Protein AF-A0A6I9VYK9-F1 (afdb_monomer_lite)

Structure (mmCIF, N/CA/C/O backbone):
data_AF-A0A6I9VYK9-F1
#
_entry.id   AF-A0A6I9VYK9-F1
#
loop_
_atom_site.group_PDB
_atom_site.id
_atom_site.type_symbol
_atom_site.label_atom_id
_atom_site.label_alt_id
_atom_site.label_comp_id
_atom_site.label_asym_id
_atom_site.label_entity_id
_atom_site.label_seq_id
_atom_site.pdbx_PDB_ins_code
_atom_site.Cartn_x
_atom_site.Cartn_y
_atom_site.Cartn_z
_atom_site.occupancy
_atom_site.B_iso_or_equiv
_atom_site.auth_seq_id
_atom_site.auth_comp_id
_atom_site.auth_asym_id
_atom_site.auth_atom_id
_atom_site.pdbx_PDB_model_num
ATOM 1 N N . MET A 1 1 ? -29.711 84.025 7.517 1.00 36.59 1 MET A N 1
ATOM 2 C CA . MET A 1 1 ? -30.540 82.855 7.146 1.00 36.59 1 MET A CA 1
ATOM 3 C C . MET A 1 1 ? -30.264 81.777 8.201 1.00 36.59 1 MET A C 1
ATOM 5 O O . MET A 1 1 ? -29.196 81.197 8.132 1.00 36.59 1 MET A O 1
ATOM 9 N N . SER A 1 2 ? -30.915 81.735 9.378 1.00 31.08 2 SER A N 1
ATOM 10 C CA . SER A 1 2 ? -32.325 81.393 9.740 1.00 31.08 2 SER A CA 1
ATOM 11 C C . SER A 1 2 ? -32.641 79.900 9.528 1.00 31.08 2 SER A C 1
ATOM 13 O O . SER A 1 2 ? -32.378 79.436 8.431 1.00 31.08 2 SER A O 1
ATOM 15 N N . LYS A 1 3 ? -33.255 79.097 10.419 1.00 33.62 3 LYS A N 1
ATOM 16 C CA . LYS A 1 3 ? -33.670 79.145 11.846 1.00 33.62 3 LYS A CA 1
ATOM 17 C C . LYS A 1 3 ? -34.095 77.698 12.243 1.00 33.62 3 LYS A C 1
ATOM 19 O O . LYS A 1 3 ? -34.478 76.925 11.374 1.00 33.62 3 LYS A O 1
ATOM 24 N N . ILE A 1 4 ? -34.036 77.369 13.536 1.00 35.41 4 ILE A N 1
ATOM 25 C CA . ILE A 1 4 ? -34.464 76.118 14.216 1.00 35.41 4 ILE A CA 1
ATOM 26 C C . ILE A 1 4 ? -35.996 75.982 14.256 1.00 35.41 4 ILE A C 1
ATOM 28 O O . ILE A 1 4 ? -36.617 77.019 14.447 1.00 35.41 4 ILE A O 1
ATOM 32 N N . TYR A 1 5 ? -36.560 74.756 14.255 1.00 30.66 5 TYR A N 1
ATOM 33 C CA . TYR A 1 5 ? -37.706 74.364 15.114 1.00 30.66 5 TYR A CA 1
ATOM 34 C C . TYR A 1 5 ? -37.685 72.859 15.463 1.00 30.66 5 TYR A C 1
ATOM 36 O O . TYR A 1 5 ? -37.390 72.022 14.614 1.00 30.66 5 TYR A O 1
ATOM 44 N N . ALA A 1 6 ? -38.017 72.543 16.721 1.00 33.81 6 ALA A N 1
ATOM 45 C CA . ALA A 1 6 ? -38.272 71.209 17.271 1.00 33.81 6 ALA A CA 1
ATOM 46 C C . ALA A 1 6 ? -39.772 71.051 17.569 1.00 33.81 6 ALA A C 1
ATOM 48 O O . ALA A 1 6 ? -40.407 72.043 17.925 1.00 33.81 6 ALA A O 1
ATOM 49 N N . ILE A 1 7 ? -40.313 69.828 17.499 1.00 34.16 7 ILE A N 1
ATOM 50 C CA . ILE A 1 7 ? -41.604 69.451 18.106 1.00 34.16 7 ILE A CA 1
ATOM 51 C C . ILE A 1 7 ? -41.511 67.987 18.585 1.00 34.16 7 ILE A C 1
ATOM 53 O O . ILE A 1 7 ? -41.169 67.110 17.796 1.00 34.16 7 ILE A O 1
ATOM 57 N N . SER A 1 8 ? -41.848 67.737 19.854 1.00 31.78 8 SER A N 1
ATOM 58 C CA . SER A 1 8 ? -42.200 66.413 20.417 1.00 31.78 8 SER A CA 1
ATOM 59 C C . SER A 1 8 ? -43.641 66.478 21.003 1.00 31.78 8 SER A C 1
ATOM 61 O O . SER A 1 8 ? -44.221 67.563 20.993 1.00 31.78 8 SER A O 1
ATOM 63 N N . PRO A 1 9 ? -44.229 65.377 21.532 1.00 43.06 9 PRO A N 1
ATOM 64 C CA . PRO A 1 9 ? -45.356 64.582 21.006 1.00 43.06 9 PRO A CA 1
ATOM 65 C C . PRO A 1 9 ? -46.687 64.816 21.781 1.00 43.06 9 PRO A C 1
ATOM 67 O O . PRO A 1 9 ? -46.773 65.782 22.537 1.00 43.06 9 PRO A O 1
ATOM 70 N N . PRO A 1 10 ? -47.722 63.949 21.653 1.00 38.09 10 PRO A N 1
ATOM 71 C CA . PRO A 1 10 ? -48.021 63.104 22.829 1.00 38.09 10 PRO A CA 1
ATOM 72 C C . PRO A 1 10 ? -48.608 61.688 22.570 1.00 38.09 10 PRO A C 1
ATOM 74 O O . PRO A 1 10 ? -49.386 61.474 21.649 1.00 38.09 10 PRO A O 1
ATOM 77 N N . SER A 1 11 ? -48.199 60.759 23.452 1.00 35.94 11 SER A N 1
ATOM 78 C CA . SER A 1 11 ? -48.935 59.709 24.205 1.00 35.94 11 SER A CA 1
ATOM 79 C C . SER A 1 11 ? -50.249 59.100 23.669 1.00 35.94 11 SER A C 1
ATOM 81 O O . SER A 1 11 ? -51.189 59.838 23.392 1.00 35.94 11 SER A O 1
ATOM 83 N N . ASN A 1 12 ? -50.365 57.755 23.692 1.00 31.77 12 ASN A N 1
ATOM 84 C CA . ASN A 1 12 ? -51.298 57.031 24.586 1.00 31.77 12 ASN A CA 1
ATOM 85 C C . ASN A 1 12 ? -51.267 55.487 24.439 1.00 31.77 12 ASN A C 1
ATOM 87 O O . ASN A 1 12 ? -51.395 54.935 23.352 1.00 31.77 12 ASN A O 1
ATOM 91 N N . ASP A 1 13 ? -51.181 54.858 25.612 1.00 35.59 13 ASP A N 1
ATOM 92 C CA . ASP A 1 13 ? -51.899 53.670 26.089 1.00 35.59 13 ASP A CA 1
ATOM 93 C C . ASP A 1 13 ? -51.451 52.222 25.799 1.00 35.59 13 ASP A C 1
ATOM 95 O O . ASP A 1 13 ? -51.492 51.663 24.706 1.00 35.59 13 ASP A O 1
ATOM 99 N N . LEU A 1 14 ? -51.115 51.615 26.940 1.00 38.44 14 LEU A N 1
ATOM 100 C CA . LEU A 1 14 ? -50.956 50.221 27.309 1.00 38.44 14 LEU A CA 1
ATOM 101 C C . LEU A 1 14 ? -52.331 49.517 27.303 1.00 38.44 14 LEU A C 1
ATOM 103 O O . LEU A 1 14 ? -53.214 49.922 28.053 1.00 38.44 14 LEU A O 1
ATOM 107 N N . HIS A 1 15 ? -52.505 48.428 26.548 1.00 40.16 15 HIS A N 1
ATOM 108 C CA . HIS A 1 15 ? -53.533 47.421 26.841 1.00 40.16 15 HIS A CA 1
ATOM 109 C C . HIS A 1 15 ? -53.086 46.008 26.428 1.00 40.16 15 HIS A C 1
ATOM 111 O O . HIS A 1 15 ? -52.429 45.788 25.416 1.00 40.16 15 HIS A O 1
ATOM 117 N N . ASP A 1 16 ? -53.442 45.079 27.307 1.00 38.69 16 ASP A N 1
ATOM 118 C CA . ASP A 1 16 ? -53.036 43.686 27.472 1.00 38.69 16 ASP A CA 1
ATOM 119 C C . ASP A 1 16 ? -53.695 42.689 26.477 1.00 38.69 16 ASP A C 1
ATOM 121 O O . ASP A 1 16 ? -54.849 42.861 26.083 1.00 38.69 16 ASP A O 1
ATOM 125 N N . LYS A 1 17 ? -52.978 41.574 26.232 1.00 35.78 17 LYS A N 1
ATOM 126 C CA . LYS A 1 17 ? -53.450 40.193 25.947 1.00 35.78 17 LYS A CA 1
ATOM 127 C C . LYS A 1 17 ? -53.819 39.734 24.516 1.00 35.78 17 LYS A C 1
ATOM 129 O O . LYS A 1 17 ? -54.893 40.044 24.009 1.00 35.78 17 LYS A O 1
ATOM 134 N N . LYS A 1 18 ? -53.051 38.766 23.973 1.00 32.28 18 LYS A N 1
ATOM 135 C CA . LYS A 1 18 ? -53.398 37.314 23.919 1.00 32.28 18 LYS A CA 1
ATOM 136 C C . LYS A 1 18 ? -52.407 36.476 23.087 1.00 32.28 18 LYS A C 1
ATOM 138 O O . LYS A 1 18 ? -51.996 36.864 22.001 1.00 32.28 18 LYS A O 1
ATOM 143 N N . ASP A 1 19 ? -52.095 35.298 23.621 1.00 39.25 19 ASP A N 1
ATOM 144 C CA . ASP A 1 19 ? -51.186 34.269 23.113 1.00 39.25 19 ASP A CA 1
ATOM 145 C C . ASP A 1 19 ? -51.539 33.693 21.730 1.00 39.25 19 ASP A C 1
ATOM 147 O O . ASP A 1 19 ? -52.686 33.347 21.442 1.00 39.25 19 ASP A O 1
ATOM 151 N N . THR A 1 20 ? -50.515 33.454 20.907 1.00 33.50 20 THR A N 1
ATOM 152 C CA . THR A 1 20 ? -50.503 32.372 19.905 1.00 33.50 20 THR A CA 1
ATOM 153 C C . THR A 1 20 ? -49.053 31.902 19.721 1.00 33.50 20 THR A C 1
ATOM 155 O O . THR A 1 20 ? -48.219 32.701 19.293 1.00 33.50 20 THR A O 1
ATOM 158 N N . PRO A 1 21 ? -48.686 30.649 20.053 1.00 37.00 21 PRO A N 1
ATOM 159 C CA . PRO A 1 21 ? -47.314 30.189 19.881 1.00 37.00 21 PRO A CA 1
ATOM 160 C C . PRO A 1 21 ? -47.076 29.817 18.412 1.00 37.00 21 PRO A C 1
ATOM 162 O O . PRO A 1 21 ? -47.568 28.799 17.925 1.00 37.00 21 PRO A O 1
ATOM 165 N N . LEU A 1 22 ? -46.309 30.642 17.695 1.00 34.97 22 LEU A N 1
ATOM 166 C CA . LEU A 1 22 ? -45.738 30.260 16.406 1.00 34.97 22 LEU A CA 1
ATOM 167 C C . LEU A 1 22 ? -44.577 29.291 16.660 1.00 34.97 22 LEU A C 1
ATOM 169 O O . LEU A 1 22 ? -43.597 29.623 17.326 1.00 34.97 22 LEU A O 1
ATOM 173 N N . LEU A 1 23 ? -44.722 28.069 16.150 1.00 35.59 23 LEU A N 1
ATOM 174 C CA . LEU A 1 23 ? -43.728 27.002 16.195 1.00 35.59 23 LEU A CA 1
ATOM 175 C C . LEU A 1 23 ? -42.388 27.488 15.617 1.00 35.59 23 LEU A C 1
ATOM 177 O O . LEU A 1 23 ? -42.235 27.615 14.403 1.00 35.59 23 LEU A O 1
ATOM 181 N N . HIS A 1 24 ? -41.394 27.716 16.477 1.00 36.12 24 HIS A N 1
ATOM 182 C CA . HIS A 1 24 ? -40.010 27.867 16.042 1.00 36.12 24 HIS A CA 1
ATOM 183 C C . HIS A 1 24 ? -39.471 26.499 15.614 1.00 36.12 24 HIS A C 1
ATOM 185 O O . HIS A 1 24 ? -39.095 25.665 16.436 1.00 36.12 24 HIS A O 1
ATOM 191 N N . HIS A 1 25 ? -39.417 26.275 14.304 1.00 39.81 25 HIS A N 1
ATOM 192 C CA . HIS A 1 25 ? -38.603 25.221 13.716 1.00 39.81 25 HIS A CA 1
ATOM 193 C C . HIS A 1 25 ? -37.124 25.577 13.948 1.00 39.81 25 HIS A C 1
ATOM 195 O O . HIS A 1 25 ? -36.556 26.432 13.268 1.00 39.81 25 HIS A O 1
ATOM 201 N N . SER A 1 26 ? -36.518 24.988 14.981 1.00 39.72 26 SER A N 1
ATOM 202 C CA . SER A 1 26 ? -35.091 25.132 15.275 1.00 39.72 26 SER A CA 1
ATOM 203 C C . SER A 1 26 ? -34.285 24.307 14.271 1.00 39.72 26 SER A C 1
ATOM 205 O O . SER A 1 26 ? -34.071 23.112 14.450 1.00 39.72 26 SER A O 1
ATOM 207 N N . ASN A 1 27 ? -33.815 24.964 13.213 1.00 41.22 27 ASN A N 1
ATOM 208 C CA . ASN A 1 27 ? -32.761 24.444 12.345 1.00 41.22 27 ASN A CA 1
ATOM 209 C C . ASN A 1 27 ? -31.397 24.811 12.939 1.00 41.22 27 ASN A C 1
ATOM 211 O O . ASN A 1 27 ? -30.675 25.652 12.406 1.00 41.22 27 ASN A O 1
ATOM 215 N N . ASN A 1 28 ? -31.042 24.201 14.070 1.00 41.00 28 ASN A N 1
ATOM 216 C CA . ASN A 1 28 ? -29.724 24.381 14.674 1.00 41.00 28 ASN A CA 1
ATOM 217 C C . ASN A 1 28 ? -28.694 23.441 14.027 1.00 41.00 28 ASN A C 1
ATOM 219 O O . ASN A 1 28 ? -28.220 22.495 14.650 1.00 41.00 28 ASN A O 1
ATOM 223 N N . THR A 1 29 ? -28.282 23.728 12.794 1.00 45.50 29 THR A N 1
ATOM 224 C CA . THR A 1 29 ? -26.912 23.393 12.373 1.00 45.50 29 THR A CA 1
ATOM 225 C C . THR A 1 29 ? -26.029 24.570 12.745 1.00 45.50 29 THR A C 1
ATOM 227 O O . THR A 1 29 ? -25.918 25.544 12.004 1.00 45.50 29 THR A O 1
ATOM 230 N N . GLN A 1 30 ? -25.450 24.503 13.943 1.00 63.31 30 GLN A N 1
ATOM 231 C CA . GLN A 1 30 ? -24.497 25.493 14.423 1.00 63.31 30 GLN A CA 1
ATOM 232 C C . GLN A 1 30 ? -23.256 25.440 13.525 1.00 63.31 30 GLN A C 1
ATOM 234 O O . GLN A 1 30 ? -22.560 24.427 13.465 1.00 63.31 30 GLN A O 1
ATOM 239 N N . TYR A 1 31 ? -23.021 26.511 12.767 1.00 59.09 31 TYR A N 1
ATOM 240 C CA . TYR A 1 31 ? -21.847 26.635 11.911 1.00 59.09 31 TYR A CA 1
ATOM 241 C C . TYR A 1 31 ? -20.590 26.625 12.782 1.00 59.09 31 TYR A C 1
ATOM 243 O O . TYR A 1 31 ? -20.391 27.528 13.594 1.00 59.09 31 TYR A O 1
ATOM 251 N N . ILE A 1 32 ? -19.754 25.600 12.615 1.00 63.41 32 ILE A N 1
ATOM 252 C CA . ILE A 1 32 ? -18.448 25.519 13.268 1.00 63.41 32 ILE A CA 1
ATOM 253 C C . ILE A 1 32 ? -17.427 26.188 12.335 1.00 63.41 32 ILE A C 1
ATOM 255 O O . ILE A 1 32 ? -17.246 25.726 11.204 1.00 63.41 32 ILE A O 1
ATOM 259 N N . PRO A 1 33 ? -16.740 27.257 12.774 1.00 71.56 33 PRO A N 1
ATOM 260 C CA . PRO A 1 33 ? -15.676 27.896 12.014 1.00 71.56 33 PRO A CA 1
ATOM 261 C C . PRO A 1 33 ? -14.600 26.884 11.583 1.00 71.56 33 PRO A C 1
ATOM 263 O O . PRO A 1 33 ? -14.198 26.043 12.390 1.00 71.56 33 PRO A O 1
ATOM 266 N N . PRO A 1 34 ? -14.029 26.992 10.368 1.00 61.88 34 PRO A N 1
ATOM 267 C CA . PRO A 1 34 ? -13.058 26.021 9.853 1.00 61.88 34 PRO A CA 1
ATOM 268 C C . PRO A 1 34 ? -11.841 25.780 10.759 1.00 61.88 34 PRO A C 1
ATOM 270 O O . PRO A 1 34 ? -11.303 24.677 10.793 1.00 61.88 34 PRO A O 1
ATOM 273 N N . LYS A 1 35 ? -11.411 26.793 11.523 1.00 51.75 35 LYS A N 1
ATOM 274 C CA . LYS A 1 35 ? -10.291 26.682 12.475 1.00 51.75 35 LYS A CA 1
ATOM 275 C C . LYS A 1 35 ? -10.649 25.863 13.715 1.00 51.75 35 LYS A C 1
ATOM 277 O O . LYS A 1 35 ? -9.833 25.072 14.176 1.00 51.75 35 LYS A O 1
ATOM 282 N N . GLU A 1 36 ? -11.867 26.021 14.224 1.00 60.19 36 GLU A N 1
ATOM 283 C CA . GLU A 1 36 ? -12.383 25.236 15.349 1.00 60.19 36 GLU A CA 1
ATOM 284 C C . GLU A 1 36 ? -12.711 23.814 14.907 1.00 60.19 36 GLU A C 1
ATOM 286 O O . GLU A 1 36 ? -12.369 22.872 15.612 1.00 60.19 36 GLU A O 1
ATOM 291 N N . ALA A 1 37 ? -13.243 23.635 13.694 1.00 61.41 37 ALA A N 1
ATOM 292 C CA . ALA A 1 37 ? -13.391 22.318 13.085 1.00 61.41 37 ALA A CA 1
ATOM 293 C C . ALA A 1 37 ? -12.029 21.616 12.946 1.00 61.41 37 ALA A C 1
ATOM 295 O O . ALA A 1 37 ? -11.904 20.454 13.316 1.00 61.41 37 ALA A O 1
ATOM 296 N N . ALA A 1 38 ? -10.985 22.322 12.498 1.00 60.47 38 ALA A N 1
ATOM 297 C CA . ALA A 1 38 ? -9.632 21.773 12.412 1.00 60.47 38 ALA A CA 1
ATOM 298 C C . ALA A 1 38 ? -9.043 21.422 13.790 1.00 60.47 38 ALA A C 1
ATOM 300 O O . ALA A 1 38 ? -8.433 20.366 13.933 1.00 60.47 38 ALA A O 1
ATOM 301 N N . HIS A 1 39 ? -9.252 22.257 14.812 1.00 59.72 39 HIS A N 1
ATOM 302 C CA . HIS A 1 39 ? -8.824 21.972 16.187 1.00 59.72 39 HIS A CA 1
ATOM 303 C C . HIS A 1 39 ? -9.572 20.786 16.802 1.00 59.72 39 HIS A C 1
ATOM 305 O O . HIS A 1 39 ? -8.951 19.925 17.419 1.00 59.72 39 HIS A O 1
ATOM 311 N N . LEU A 1 40 ? -10.890 20.707 16.611 1.00 57.44 40 LEU A N 1
ATOM 312 C CA . LEU A 1 40 ? -11.709 19.586 17.064 1.00 57.44 40 LEU A CA 1
ATOM 313 C C . LEU A 1 40 ? -11.307 18.297 16.352 1.00 57.44 40 LEU A C 1
ATOM 315 O O . LEU A 1 40 ? -11.121 17.284 17.013 1.00 57.44 40 LEU A O 1
ATOM 319 N N . LEU A 1 41 ? -11.083 18.340 15.036 1.00 60.62 41 LEU A N 1
ATOM 320 C CA . LEU A 1 41 ? -10.552 17.207 14.280 1.00 60.62 41 LEU A CA 1
ATOM 321 C C . LEU A 1 41 ? -9.172 16.797 14.796 1.00 60.62 41 LEU A C 1
ATOM 323 O O . LEU A 1 41 ? -8.947 15.616 15.026 1.00 60.62 41 LEU A O 1
ATOM 327 N N . CYS A 1 42 ? -8.272 17.749 15.044 1.00 50.03 42 CYS A N 1
ATOM 328 C CA . CYS A 1 42 ? -6.940 17.473 15.578 1.00 50.03 42 CYS A CA 1
ATOM 329 C C . CYS A 1 42 ? -7.009 16.826 16.971 1.00 50.03 42 CYS A C 1
ATOM 331 O O . CYS A 1 42 ? -6.333 15.832 17.218 1.00 50.03 42 CYS A O 1
ATOM 333 N N . ASN A 1 43 ? -7.891 17.314 17.847 1.00 44.47 43 ASN A N 1
ATOM 334 C CA . ASN A 1 43 ? -8.105 16.761 19.185 1.00 44.47 43 ASN A CA 1
ATOM 335 C C . ASN A 1 43 ? -8.781 15.384 19.151 1.00 44.47 43 ASN A C 1
ATOM 337 O O . ASN A 1 43 ? -8.382 14.497 19.898 1.00 44.47 43 ASN A O 1
ATOM 341 N N . ILE A 1 44 ? -9.760 15.175 18.264 1.00 55.91 44 ILE A N 1
ATOM 342 C CA . ILE A 1 44 ? -10.394 13.868 18.039 1.00 55.91 44 ILE A CA 1
ATOM 343 C C . ILE A 1 44 ? -9.346 12.872 17.549 1.00 55.91 44 ILE A C 1
ATOM 345 O O . ILE A 1 44 ? -9.251 11.768 18.081 1.00 55.91 44 ILE A O 1
ATOM 349 N N . ILE A 1 45 ? -8.533 13.264 16.569 1.00 57.44 45 ILE A N 1
ATOM 350 C CA . ILE A 1 45 ? -7.452 12.443 16.029 1.00 57.44 45 ILE A CA 1
ATOM 351 C C . ILE A 1 45 ? -6.433 12.125 17.139 1.00 57.44 45 ILE A C 1
ATOM 353 O O . ILE A 1 45 ? -6.123 10.959 17.363 1.00 57.44 45 ILE A O 1
ATOM 357 N N . TYR A 1 46 ? -5.977 13.124 17.899 1.00 49.69 46 TYR A N 1
ATOM 358 C CA . TYR A 1 46 ? -4.993 12.966 18.976 1.00 49.69 46 TYR A CA 1
ATOM 359 C C . TYR A 1 46 ? -5.495 12.088 20.139 1.00 49.69 46 TYR A C 1
ATOM 361 O O . TYR A 1 46 ? -4.774 11.205 20.602 1.00 49.69 46 TYR A O 1
ATOM 369 N N . PHE A 1 47 ? -6.748 12.258 20.575 1.00 45.09 47 PHE A N 1
ATOM 370 C CA . PHE A 1 47 ? -7.357 11.448 21.640 1.00 45.09 47 PHE A CA 1
ATOM 371 C C . PHE A 1 47 ? -7.563 9.982 21.213 1.00 45.09 47 PHE A C 1
ATOM 373 O O . PHE A 1 47 ? -7.371 9.061 22.011 1.00 45.09 47 PHE A O 1
ATOM 380 N N . ASN A 1 48 ? -7.873 9.742 19.932 1.00 48.91 48 ASN A N 1
ATOM 381 C CA . ASN A 1 48 ? -7.924 8.393 19.356 1.00 48.91 48 ASN A CA 1
ATOM 382 C C . ASN A 1 48 ? -6.539 7.722 19.303 1.00 48.91 48 ASN A C 1
ATOM 384 O O . ASN A 1 48 ? -6.448 6.504 19.413 1.00 48.91 48 ASN A O 1
ATOM 388 N N . PHE A 1 49 ? -5.449 8.486 19.193 1.00 49.84 49 PHE A N 1
ATOM 389 C CA . PHE A 1 49 ? -4.093 7.927 19.200 1.00 49.84 49 PHE A CA 1
ATOM 390 C C . PHE A 1 49 ? -3.580 7.543 20.596 1.00 49.84 49 PHE A C 1
ATOM 392 O O . PHE A 1 49 ? -2.736 6.658 20.698 1.00 49.84 49 PHE A O 1
ATOM 399 N N . HIS A 1 50 ? -4.084 8.159 21.671 1.00 43.12 50 HIS A N 1
ATOM 400 C CA . HIS A 1 50 ? -3.646 7.858 23.045 1.00 43.12 50 HIS A CA 1
ATOM 401 C C . HIS A 1 50 ? -4.401 6.689 23.707 1.00 43.12 50 HIS A C 1
ATOM 403 O O . HIS A 1 50 ? -4.026 6.242 24.786 1.00 43.12 50 HIS A O 1
ATOM 409 N N . SER A 1 51 ? -5.459 6.177 23.072 1.00 44.66 51 SER A N 1
ATOM 410 C CA . SER A 1 51 ? -6.358 5.145 23.615 1.00 44.66 51 SER A CA 1
ATOM 411 C C . SER A 1 51 ? -6.124 3.746 23.019 1.00 44.66 51 SER A C 1
ATOM 413 O O . SER A 1 51 ? -7.032 2.916 22.985 1.00 44.66 51 SER A O 1
ATOM 415 N N . ILE A 1 52 ? -4.891 3.446 22.588 1.00 51.06 52 ILE A N 1
ATOM 416 C CA . ILE A 1 52 ? -4.451 2.110 22.142 1.00 51.06 52 ILE A CA 1
ATOM 417 C C . ILE A 1 52 ? -4.382 1.155 23.352 1.00 51.06 52 ILE A C 1
ATOM 419 O O . ILE A 1 52 ? -3.305 0.782 23.799 1.00 51.06 52 ILE A O 1
ATOM 423 N N . SER A 1 53 ? -5.525 0.796 23.937 1.00 52.06 53 SER A N 1
ATOM 424 C CA . SER A 1 53 ? -5.671 -0.352 24.840 1.00 52.06 53 SER A CA 1
ATOM 425 C C . SER A 1 53 ? -7.150 -0.617 25.138 1.00 52.06 53 SER A C 1
ATOM 427 O O . SER A 1 53 ? -7.620 -0.278 26.215 1.00 52.06 53 SER A O 1
ATOM 429 N N . VAL A 1 54 ? -7.898 -1.195 24.187 1.00 46.03 54 VAL A N 1
ATOM 430 C CA . VAL A 1 54 ? -9.011 -2.132 24.460 1.00 46.03 54 VAL A CA 1
ATOM 431 C C . VAL A 1 54 ? -9.211 -3.012 23.218 1.00 46.03 54 VAL A C 1
ATOM 433 O O . VAL A 1 54 ? -9.385 -2.506 22.113 1.00 46.03 54 VAL A O 1
ATOM 436 N N . GLU A 1 55 ? -9.220 -4.334 23.398 1.00 52.16 55 GLU A N 1
ATOM 437 C CA . GLU A 1 55 ? -9.466 -5.369 22.380 1.00 52.16 55 GLU A CA 1
ATOM 438 C C . GLU A 1 55 ? -10.893 -5.332 21.793 1.00 52.16 55 GLU A C 1
ATOM 440 O O . GLU A 1 55 ? -11.700 -6.244 21.974 1.00 52.16 55 GLU A O 1
ATOM 445 N N . ARG A 1 56 ? -11.240 -4.291 21.036 1.00 55.22 56 ARG A N 1
ATOM 446 C CA . ARG A 1 56 ? -12.373 -4.343 20.103 1.00 55.22 56 ARG A CA 1
ATOM 447 C C . ARG A 1 56 ? -11.817 -4.403 18.688 1.00 55.22 56 ARG A C 1
ATOM 449 O O . ARG A 1 56 ? -11.182 -3.460 18.229 1.00 55.22 56 ARG A O 1
ATOM 456 N N . ARG A 1 57 ? -12.042 -5.529 17.996 1.00 69.62 57 ARG A N 1
ATOM 457 C CA . ARG A 1 57 ? -11.662 -5.690 16.583 1.00 69.62 57 ARG A CA 1
ATOM 458 C C . ARG A 1 57 ? -12.335 -4.584 15.775 1.00 69.62 57 ARG A C 1
ATOM 460 O O . ARG A 1 57 ? -13.562 -4.550 15.696 1.00 69.62 57 ARG A O 1
ATOM 467 N N . ALA A 1 58 ? -11.540 -3.685 15.205 1.00 79.19 58 ALA A N 1
ATOM 468 C CA . ALA A 1 58 ? -12.056 -2.667 14.307 1.00 79.19 58 ALA A CA 1
ATOM 469 C C . ALA A 1 58 ? -12.701 -3.348 13.087 1.00 79.19 58 ALA A C 1
ATOM 471 O O . ALA A 1 58 ? -12.154 -4.299 12.526 1.00 79.19 58 ALA A O 1
ATOM 472 N N . VAL A 1 59 ? -13.888 -2.886 12.705 1.00 86.25 59 VAL A N 1
ATOM 473 C CA . VAL A 1 59 ? -14.645 -3.410 11.566 1.00 86.25 59 VAL A CA 1
ATOM 474 C C . VAL A 1 59 ? -14.359 -2.542 10.354 1.00 86.25 59 VAL A C 1
ATOM 476 O O . VAL A 1 59 ? -14.462 -1.317 10.419 1.00 86.25 59 VAL A O 1
ATOM 479 N N . ARG A 1 60 ? -14.025 -3.161 9.223 1.00 88.69 60 ARG A N 1
ATOM 480 C CA . ARG A 1 60 ? -13.786 -2.425 7.984 1.00 88.69 60 ARG A CA 1
ATOM 481 C C . ARG A 1 60 ? -15.106 -1.960 7.378 1.00 88.69 60 ARG A C 1
ATOM 483 O O . ARG A 1 60 ? -15.846 -2.767 6.825 1.00 88.69 60 ARG A O 1
ATOM 490 N N . LEU A 1 61 ? -15.387 -0.664 7.487 1.00 88.88 61 LEU A N 1
ATOM 491 C CA . LEU A 1 61 ? -16.641 -0.067 7.023 1.00 88.88 61 LEU A CA 1
ATOM 492 C C . LEU A 1 61 ? -16.611 0.192 5.513 1.00 88.88 61 LEU A C 1
ATOM 494 O O . LEU A 1 61 ? -17.575 -0.075 4.805 1.00 88.88 61 LEU A O 1
ATOM 498 N N . LEU A 1 62 ? -15.490 0.727 5.025 1.00 90.38 62 LEU A N 1
ATOM 499 C CA . LEU A 1 62 ? -15.303 1.113 3.630 1.00 90.38 62 LEU A CA 1
ATOM 500 C C . LEU A 1 62 ? -13.899 0.740 3.167 1.00 90.38 62 LEU A C 1
ATOM 502 O O . LEU A 1 62 ? -12.936 0.817 3.933 1.00 90.38 62 LEU A O 1
ATOM 506 N N . SER A 1 63 ? -13.775 0.374 1.893 1.00 91.75 63 SER A N 1
ATOM 507 C CA . SER A 1 63 ? -12.482 0.173 1.245 1.00 91.75 63 SER A CA 1
ATOM 508 C C . SER A 1 63 ? -12.549 0.470 -0.244 1.00 91.75 63 SER A C 1
ATOM 510 O O . SER A 1 63 ? -13.510 0.077 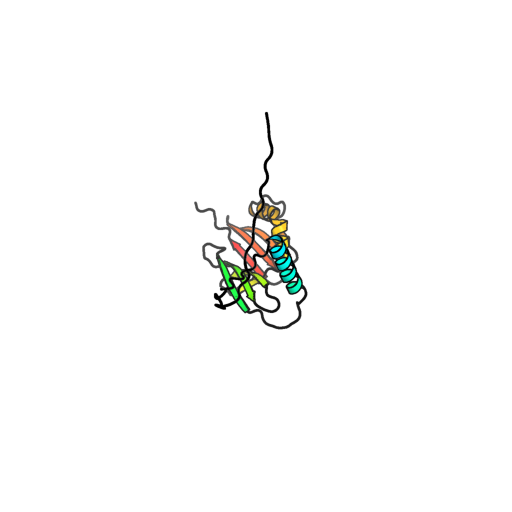-0.906 1.00 91.75 63 SER A O 1
ATOM 512 N N . ARG A 1 64 ? -11.499 1.088 -0.786 1.00 94.25 64 ARG A N 1
ATOM 513 C CA . ARG A 1 64 ? -11.296 1.242 -2.228 1.00 94.25 64 ARG A CA 1
ATOM 514 C C . ARG A 1 64 ? -10.012 0.533 -2.645 1.00 94.25 64 ARG A C 1
ATOM 516 O O . ARG A 1 64 ? -8.971 0.743 -2.028 1.00 94.25 64 ARG A O 1
ATOM 523 N N . ARG A 1 65 ? -10.098 -0.287 -3.697 1.00 92.69 65 ARG A N 1
ATOM 524 C CA . ARG A 1 65 ? -8.946 -0.918 -4.355 1.00 92.69 65 ARG A CA 1
ATOM 525 C C . ARG A 1 65 ? -8.593 -0.172 -5.635 1.00 92.69 65 ARG A C 1
ATOM 527 O O . ARG A 1 65 ? -9.475 0.110 -6.444 1.00 92.69 65 ARG A O 1
ATOM 534 N N . TYR A 1 66 ? -7.308 0.100 -5.809 1.00 89.75 66 TYR A N 1
ATOM 535 C CA . TYR A 1 66 ? -6.707 0.669 -7.007 1.00 89.75 66 TYR A CA 1
ATOM 536 C C . TYR A 1 66 ? -5.777 -0.378 -7.604 1.00 89.75 66 TYR A C 1
ATOM 538 O O . TYR A 1 66 ? -4.871 -0.860 -6.926 1.00 89.75 66 TYR A O 1
ATOM 546 N N . THR A 1 67 ? -6.018 -0.773 -8.848 1.00 89.81 67 THR A N 1
ATOM 547 C CA . THR A 1 67 ? -5.176 -1.743 -9.553 1.00 89.81 67 THR A CA 1
ATOM 548 C C . THR A 1 67 ? -3.802 -1.141 -9.818 1.00 89.81 67 THR A C 1
ATOM 550 O O . THR A 1 67 ? -3.708 -0.050 -10.372 1.00 89.81 67 THR A O 1
ATOM 553 N N . LEU A 1 68 ? -2.746 -1.857 -9.437 1.00 82.81 68 LEU A N 1
ATOM 554 C CA . LEU A 1 68 ? -1.354 -1.419 -9.617 1.00 82.81 68 LEU A CA 1
ATOM 555 C C . LEU A 1 68 ? -0.677 -2.069 -10.825 1.00 82.81 68 LEU A C 1
ATOM 557 O O . LEU A 1 68 ? 0.445 -1.726 -11.168 1.00 82.81 68 LEU A O 1
ATOM 561 N N . THR A 1 69 ? -1.339 -3.036 -11.453 1.00 78.31 69 THR A N 1
ATOM 562 C CA . THR A 1 69 ? -0.839 -3.775 -12.616 1.00 78.31 69 THR A CA 1
ATOM 563 C C . THR A 1 69 ? -1.948 -3.887 -13.651 1.00 78.31 69 THR A C 1
ATOM 565 O O . THR A 1 69 ? -3.105 -4.034 -13.258 1.00 78.31 69 THR A O 1
ATOM 568 N N . VAL A 1 70 ? -1.600 -3.927 -14.942 1.00 76.56 70 VAL A N 1
ATOM 569 C CA . VAL A 1 70 ? -2.554 -4.111 -16.062 1.00 76.56 70 VAL A CA 1
ATOM 570 C C . VAL A 1 70 ? -3.448 -5.330 -15.852 1.00 76.56 70 VAL A C 1
ATOM 572 O O . VAL A 1 70 ? -4.652 -5.279 -16.068 1.00 76.56 70 VAL A O 1
ATOM 575 N N . THR A 1 71 ? -2.873 -6.422 -15.353 1.00 81.94 71 THR A N 1
ATOM 576 C CA . THR A 1 71 ? -3.603 -7.667 -15.100 1.00 81.94 71 THR A CA 1
ATOM 577 C C . THR A 1 71 ? -4.537 -7.591 -13.884 1.00 81.94 71 THR A C 1
ATOM 579 O O . THR A 1 71 ? -5.288 -8.525 -13.630 1.00 81.94 71 THR A O 1
ATOM 582 N N . GLY A 1 72 ? -4.473 -6.520 -13.084 1.00 82.38 72 GLY A N 1
ATOM 583 C CA . GLY A 1 72 ? -5.228 -6.377 -11.835 1.00 82.38 72 GLY A CA 1
ATOM 584 C C . GLY A 1 72 ? -4.776 -7.304 -10.697 1.00 82.38 72 GLY A C 1
ATOM 585 O O . GLY A 1 72 ? -5.407 -7.325 -9.643 1.00 82.38 72 GLY A O 1
ATOM 586 N N . TYR A 1 73 ? -3.679 -8.053 -10.870 1.00 86.31 73 TYR A N 1
ATOM 587 C CA . TYR A 1 73 ? -3.201 -9.045 -9.896 1.00 86.31 73 TYR A CA 1
ATOM 588 C C . TYR A 1 73 ? -2.740 -8.433 -8.571 1.00 86.31 73 TYR A C 1
ATOM 590 O O . TYR A 1 73 ? -2.729 -9.134 -7.554 1.00 86.31 73 TYR A O 1
ATOM 598 N N . LYS A 1 74 ? -2.328 -7.161 -8.596 1.00 89.25 74 LYS A N 1
ATOM 599 C CA . LYS A 1 74 ? -1.851 -6.403 -7.435 1.00 89.25 74 LYS A CA 1
ATOM 600 C C . LYS A 1 74 ? -2.637 -5.115 -7.289 1.00 89.25 74 LYS A C 1
ATOM 602 O O . LYS A 1 74 ? -3.025 -4.498 -8.284 1.00 89.25 74 LYS A O 1
ATOM 607 N N . PHE A 1 75 ? -2.864 -4.709 -6.049 1.00 88.81 75 PHE A N 1
ATOM 608 C CA . PHE A 1 75 ? -3.702 -3.563 -5.736 1.00 88.81 75 PHE A CA 1
ATOM 609 C C . PHE A 1 75 ? -3.189 -2.778 -4.530 1.00 88.81 75 PHE A C 1
ATOM 611 O O . PH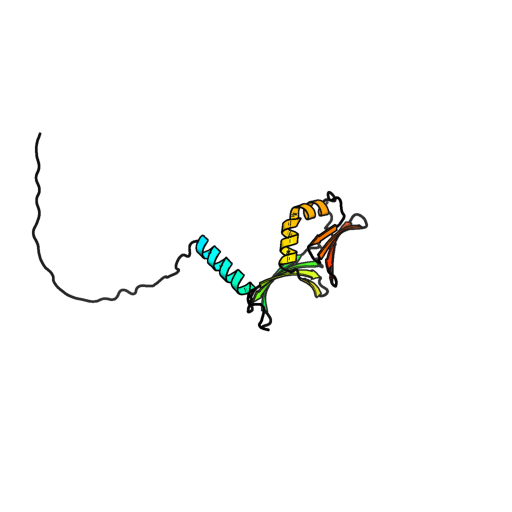E A 1 75 ? -2.603 -3.334 -3.605 1.00 88.81 75 PHE A O 1
ATOM 618 N N . LEU A 1 76 ? -3.472 -1.480 -4.531 1.00 89.81 76 LEU A N 1
ATOM 619 C CA . LEU A 1 76 ? -3.436 -0.625 -3.354 1.00 89.81 76 LEU A CA 1
ATOM 620 C C . LEU A 1 76 ? -4.848 -0.573 -2.778 1.00 89.81 76 LEU A C 1
ATOM 622 O O . LEU A 1 76 ? -5.799 -0.263 -3.491 1.00 89.81 76 LEU A O 1
ATOM 626 N N . GLU A 1 77 ? -4.997 -0.871 -1.499 1.00 92.25 77 GLU A N 1
ATOM 627 C CA . GLU A 1 77 ? -6.264 -0.815 -0.785 1.00 92.25 77 GLU A CA 1
ATOM 628 C C . GLU A 1 77 ? -6.198 0.265 0.289 1.00 92.25 77 GLU A C 1
ATOM 630 O O . GLU A 1 77 ? -5.338 0.221 1.164 1.00 92.25 77 GLU A O 1
ATOM 635 N N . ILE A 1 78 ? -7.126 1.217 0.236 1.00 91.75 78 ILE A N 1
ATOM 636 C CA . ILE A 1 78 ? -7.319 2.220 1.285 1.00 91.75 78 ILE A CA 1
ATOM 637 C C . ILE A 1 78 ? -8.641 1.894 1.963 1.00 91.75 78 ILE A C 1
ATOM 639 O O . ILE A 1 78 ? -9.674 1.831 1.294 1.00 91.75 78 ILE A O 1
ATOM 643 N N . GLY A 1 79 ? -8.617 1.637 3.269 1.00 91.62 79 GLY A N 1
ATOM 644 C CA . GLY A 1 79 ? -9.805 1.297 4.043 1.00 91.62 79 GLY A CA 1
ATOM 645 C C . GLY A 1 79 ? -9.964 2.111 5.314 1.00 91.62 79 GLY A C 1
ATOM 646 O O . GLY A 1 79 ? -8.986 2.579 5.883 1.00 91.62 79 GLY A O 1
ATOM 647 N N . ILE A 1 80 ? -11.210 2.243 5.760 1.00 90.19 80 ILE A N 1
ATOM 648 C CA . ILE A 1 80 ? -11.570 2.846 7.043 1.00 90.19 80 ILE A CA 1
ATOM 649 C C . ILE A 1 80 ? -12.010 1.718 7.971 1.00 90.19 80 ILE A C 1
ATOM 651 O O . ILE A 1 80 ? -13.010 1.041 7.710 1.00 90.19 80 ILE A O 1
ATOM 655 N N . ASN A 1 81 ? -11.253 1.527 9.044 1.00 88.81 81 ASN A N 1
ATOM 656 C CA . ASN A 1 81 ? -11.549 0.580 10.103 1.00 88.81 81 ASN A CA 1
ATOM 657 C C . ASN A 1 81 ? -12.186 1.339 11.271 1.00 88.81 81 ASN A C 1
ATOM 659 O O . ASN A 1 81 ? -11.588 2.259 11.830 1.00 88.81 81 ASN A O 1
ATOM 663 N N . VAL A 1 82 ?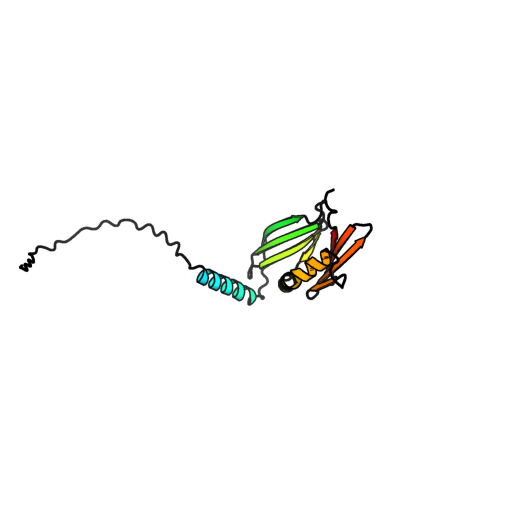 -13.416 0.969 11.620 1.00 86.38 82 VAL A N 1
ATOM 664 C CA . VAL A 1 82 ? -14.213 1.602 12.671 1.00 86.38 82 VAL A CA 1
ATOM 665 C C . VAL A 1 82 ? -14.176 0.735 13.922 1.00 86.38 82 VAL A C 1
ATOM 667 O O . VAL A 1 82 ? -14.603 -0.419 13.923 1.00 86.38 82 VAL A O 1
ATOM 670 N N . GLY A 1 83 ? -13.654 1.308 14.995 1.00 82.81 83 GLY A N 1
ATOM 671 C CA . GLY A 1 83 ? -13.547 0.718 16.323 1.00 82.81 83 GLY A CA 1
ATOM 672 C C . GLY A 1 83 ? -13.118 1.790 17.326 1.00 82.81 83 GLY A C 1
ATOM 673 O O . GLY A 1 83 ? -12.979 2.954 16.951 1.00 82.81 83 GLY A O 1
ATOM 674 N N . PRO A 1 84 ? -12.937 1.450 18.604 1.00 80.62 84 PRO A N 1
ATOM 675 C CA . PRO A 1 84 ? -12.201 2.295 19.538 1.00 80.62 84 PRO A CA 1
ATOM 676 C C . PRO A 1 84 ? -10.723 1.857 19.568 1.00 80.62 84 PRO A C 1
ATOM 678 O O . PRO A 1 84 ? -10.447 0.798 20.133 1.00 80.62 84 PRO A O 1
ATOM 681 N N . PRO A 1 85 ? -9.770 2.615 18.989 1.00 80.19 85 PRO A N 1
ATOM 682 C CA . PRO A 1 85 ? -9.931 3.777 18.108 1.00 80.19 85 PRO A CA 1
ATOM 683 C C . PRO A 1 85 ? -10.204 3.400 16.640 1.00 80.19 85 PRO A C 1
ATOM 685 O O . PRO A 1 85 ? -9.934 2.282 16.195 1.00 80.19 85 PRO A O 1
ATOM 688 N N . SER A 1 86 ? -10.753 4.350 15.877 1.00 82.94 86 SER A N 1
ATOM 689 C CA . SER A 1 86 ? -10.995 4.193 14.436 1.00 82.94 86 SER A CA 1
ATOM 690 C C . SER A 1 86 ? -9.785 4.697 13.657 1.00 82.94 86 SER A C 1
ATOM 692 O O . SER A 1 86 ? -9.194 5.710 14.029 1.00 82.94 86 SER A O 1
ATOM 694 N N . TYR A 1 87 ? -9.411 4.018 12.572 1.00 83.69 87 TYR A N 1
ATOM 695 C CA . TYR A 1 87 ? -8.200 4.341 11.815 1.00 83.69 87 TYR A CA 1
ATOM 696 C C . TYR A 1 87 ? -8.332 4.057 10.317 1.00 83.69 87 TYR A C 1
ATOM 698 O O . TYR A 1 87 ? -9.164 3.265 9.871 1.00 83.69 87 TYR A O 1
ATOM 706 N N . VAL A 1 88 ? -7.479 4.715 9.531 1.00 87.69 88 VAL A N 1
ATOM 707 C CA . VAL A 1 88 ? -7.300 4.424 8.105 1.00 87.69 88 VAL A CA 1
ATOM 708 C C . VAL A 1 88 ? -6.197 3.386 7.949 1.00 87.69 88 VAL A C 1
ATOM 710 O O . VAL A 1 88 ? -5.124 3.515 8.533 1.00 87.69 88 VAL A O 1
ATOM 713 N N . GLU A 1 89 ? -6.456 2.369 7.140 1.00 89.69 89 GLU A N 1
ATOM 714 C CA . GLU A 1 89 ? -5.493 1.342 6.763 1.00 89.69 89 GLU A CA 1
ATOM 715 C C . GLU A 1 89 ? -5.148 1.479 5.284 1.00 89.69 89 GLU A C 1
ATOM 717 O O . GLU A 1 89 ? -6.036 1.511 4.427 1.00 89.69 89 GLU A O 1
ATOM 722 N N . ILE A 1 90 ? -3.851 1.535 4.988 1.00 90.25 90 ILE A N 1
ATOM 723 C CA . ILE A 1 90 ? -3.318 1.512 3.629 1.00 90.25 90 ILE A CA 1
ATOM 724 C C . ILE A 1 90 ? -2.559 0.202 3.475 1.00 90.25 90 ILE A C 1
ATOM 726 O O . ILE A 1 90 ? -1.639 -0.075 4.241 1.00 90.25 90 ILE A O 1
ATOM 730 N N . ALA A 1 91 ? -2.941 -0.609 2.496 1.00 89.50 91 ALA A N 1
ATOM 731 C CA . ALA A 1 91 ? -2.322 -1.903 2.262 1.00 89.50 91 ALA A CA 1
ATOM 732 C C . ALA A 1 91 ? -1.994 -2.107 0.786 1.00 89.50 91 ALA A C 1
ATOM 734 O O . ALA A 1 91 ? -2.800 -1.803 -0.090 1.00 89.50 91 ALA A O 1
ATOM 735 N N . LEU A 1 92 ? -0.829 -2.681 0.508 1.00 90.50 92 LEU A N 1
ATOM 736 C CA . LEU A 1 92 ? -0.510 -3.244 -0.800 1.00 90.50 92 LEU A CA 1
ATOM 737 C C . LEU A 1 92 ? -0.836 -4.725 -0.766 1.00 90.50 92 LEU A C 1
ATOM 739 O O . LEU A 1 92 ? -0.342 -5.431 0.107 1.00 90.50 92 LEU A O 1
ATOM 743 N N . GLY A 1 93 ? -1.653 -5.204 -1.692 1.00 90.00 93 GLY A N 1
ATOM 744 C CA . GLY A 1 93 ? -2.063 -6.597 -1.709 1.00 90.00 93 GLY A CA 1
ATOM 745 C C . GLY A 1 93 ? -2.012 -7.244 -3.078 1.00 90.00 93 GLY A C 1
ATOM 746 O O . GLY A 1 93 ? -1.839 -6.583 -4.104 1.00 90.00 93 GLY A O 1
ATOM 747 N N . ASP A 1 94 ? -2.180 -8.560 -3.073 1.00 88.50 94 ASP A N 1
ATOM 748 C CA . ASP A 1 94 ? -2.363 -9.365 -4.270 1.00 88.50 94 ASP A CA 1
ATOM 749 C C . ASP A 1 94 ? -3.619 -10.245 -4.188 1.00 88.50 94 ASP A C 1
ATOM 751 O O . ASP A 1 94 ? -4.250 -10.417 -3.140 1.00 88.50 94 ASP A O 1
ATOM 755 N N . HIS A 1 95 ? -4.009 -10.803 -5.330 1.00 87.56 95 HIS A N 1
ATOM 756 C CA . HIS A 1 95 ? -5.147 -11.721 -5.433 1.00 87.56 95 HIS A CA 1
ATOM 757 C C . HIS A 1 95 ? -4.957 -13.046 -4.663 1.00 87.56 95 HIS A C 1
ATOM 759 O O . HIS A 1 95 ? -5.927 -13.781 -4.491 1.00 87.56 95 HIS A O 1
ATOM 765 N N . ARG A 1 96 ? -3.742 -13.364 -4.187 1.00 87.25 96 ARG A N 1
ATOM 766 C CA . ARG A 1 96 ? -3.451 -14.568 -3.384 1.00 87.25 96 ARG A CA 1
ATOM 767 C C . ARG A 1 96 ? -3.706 -14.338 -1.894 1.00 87.25 96 ARG A C 1
ATOM 769 O O . ARG A 1 96 ? -3.492 -15.243 -1.093 1.00 87.25 96 ARG A O 1
ATOM 776 N N . GLY A 1 97 ? -4.153 -13.137 -1.525 1.00 84.31 97 GLY A N 1
ATOM 777 C CA . GLY A 1 97 ? -4.444 -12.757 -0.149 1.00 84.31 97 GLY A CA 1
ATOM 778 C C . GLY A 1 97 ? -3.230 -12.235 0.616 1.00 84.31 97 GLY A C 1
ATOM 779 O O . GLY A 1 97 ? -3.366 -11.938 1.802 1.00 84.31 97 GLY A O 1
ATOM 780 N N . GLN A 1 98 ? -2.066 -12.075 -0.027 1.00 87.31 98 GLN A N 1
ATOM 781 C CA . GLN A 1 98 ? -0.940 -11.405 0.618 1.00 87.31 98 GLN A CA 1
ATOM 782 C C . GLN A 1 98 ? -1.244 -9.916 0.723 1.00 87.31 98 GLN A C 1
ATOM 784 O O . GLN A 1 98 ? -1.688 -9.298 -0.245 1.00 87.31 98 GLN A O 1
ATOM 789 N N . LYS A 1 99 ? -1.007 -9.339 1.904 1.00 87.81 99 LYS A N 1
ATOM 790 C CA . LYS A 1 99 ? -1.151 -7.905 2.152 1.00 87.81 99 LYS A CA 1
ATOM 791 C C . LYS A 1 99 ? 0.009 -7.388 2.989 1.00 87.81 99 LYS A C 1
ATOM 793 O O . LYS A 1 99 ? 0.299 -7.913 4.059 1.00 87.81 99 LYS A O 1
ATOM 798 N N . LEU A 1 100 ? 0.636 -6.328 2.506 1.00 89.75 100 LEU A N 1
ATOM 799 C CA . LEU A 1 100 ? 1.557 -5.486 3.244 1.00 89.75 100 LEU A CA 1
ATOM 800 C C . LEU A 1 100 ? 0.779 -4.271 3.749 1.00 89.75 100 LEU A C 1
ATOM 802 O O . LEU A 1 100 ? 0.500 -3.356 2.975 1.00 89.75 100 LEU A O 1
ATOM 806 N N . ILE A 1 101 ? 0.415 -4.275 5.030 1.00 88.31 101 ILE A N 1
ATOM 807 C CA . ILE A 1 101 ? -0.214 -3.123 5.685 1.00 88.31 101 ILE A CA 1
ATOM 808 C C . ILE A 1 101 ? 0.879 -2.116 6.044 1.00 88.31 101 ILE A C 1
ATOM 810 O O . ILE A 1 101 ? 1.883 -2.471 6.663 1.00 88.31 101 ILE A O 1
ATOM 814 N N . LEU A 1 102 ? 0.689 -0.861 5.650 1.00 86.94 102 LEU A N 1
ATOM 815 C CA . LEU A 1 102 ? 1.602 0.229 5.960 1.00 86.94 102 LEU A CA 1
ATOM 816 C C . LEU A 1 102 ? 1.218 0.846 7.303 1.00 86.94 102 LEU A C 1
ATOM 818 O O . LEU A 1 102 ? 0.072 1.250 7.506 1.00 86.94 102 LEU A O 1
ATOM 822 N N . SER A 1 103 ? 2.186 0.946 8.216 1.00 84.19 103 SER A N 1
ATOM 823 C CA . SER A 1 103 ? 2.012 1.747 9.426 1.00 84.19 103 SER A CA 1
ATOM 824 C C . SER A 1 103 ? 1.921 3.235 9.071 1.00 84.19 103 SER A C 1
ATOM 826 O O . SER A 1 103 ? 2.378 3.675 8.012 1.00 84.19 103 SER A O 1
ATOM 828 N N . LEU A 1 104 ? 1.366 4.038 9.982 1.00 81.94 104 LEU A N 1
ATOM 829 C CA . LEU A 1 104 ? 1.332 5.494 9.820 1.00 81.94 104 LEU A CA 1
ATOM 830 C C . LEU A 1 104 ? 2.743 6.082 9.659 1.00 81.94 104 LEU A C 1
ATOM 832 O O . LEU A 1 104 ? 2.956 6.972 8.841 1.00 81.94 104 LEU A O 1
ATOM 836 N N . GLU A 1 105 ? 3.707 5.556 10.414 1.00 85.44 105 GLU A N 1
ATOM 837 C CA . GLU A 1 105 ? 5.114 5.947 10.329 1.00 85.44 105 GLU A CA 1
ATOM 838 C C . GLU A 1 105 ? 5.704 5.640 8.948 1.00 85.44 105 GLU A C 1
ATOM 840 O O . GLU A 1 105 ? 6.327 6.507 8.338 1.00 85.44 105 GLU A O 1
ATOM 845 N N . ALA A 1 106 ? 5.432 4.447 8.411 1.00 86.06 106 ALA A N 1
ATOM 846 C CA . ALA A 1 106 ? 5.848 4.078 7.065 1.00 86.06 106 ALA A CA 1
ATOM 847 C C . ALA A 1 106 ? 5.235 5.001 6.005 1.00 86.06 106 ALA A C 1
ATOM 849 O O . ALA A 1 106 ? 5.930 5.476 5.109 1.00 86.06 106 ALA A O 1
ATOM 850 N N . TRP A 1 107 ? 3.940 5.298 6.117 1.00 85.19 107 TRP A N 1
ATOM 851 C CA . TRP A 1 107 ? 3.271 6.208 5.191 1.00 85.19 107 TRP A CA 1
ATOM 852 C C . TRP A 1 107 ? 3.866 7.618 5.234 1.00 85.19 107 TRP A C 1
ATOM 854 O O . TRP A 1 107 ? 4.152 8.213 4.193 1.00 85.19 107 TRP A O 1
ATOM 864 N N . LYS A 1 108 ? 4.106 8.135 6.442 1.00 87.31 108 LYS A N 1
ATOM 865 C CA . LYS A 1 108 ? 4.734 9.439 6.645 1.00 87.31 108 LYS A CA 1
ATOM 866 C C . LYS A 1 108 ? 6.141 9.476 6.048 1.00 87.31 108 LYS A C 1
ATOM 868 O O . LYS A 1 108 ? 6.452 10.406 5.309 1.00 87.31 108 LYS A O 1
ATOM 873 N N . GLY A 1 109 ? 6.953 8.451 6.289 1.00 90.56 109 GLY A N 1
ATOM 874 C CA . GLY A 1 109 ? 8.300 8.386 5.732 1.00 90.56 109 GLY A CA 1
ATOM 875 C C . GLY A 1 109 ? 8.315 8.281 4.202 1.00 90.56 109 GLY A C 1
ATOM 876 O O . GLY A 1 109 ? 9.138 8.930 3.559 1.00 90.56 109 GLY A O 1
ATOM 877 N N . PHE A 1 110 ? 7.358 7.571 3.588 1.00 88.56 110 PHE A N 1
ATOM 878 C CA . PHE A 1 110 ? 7.200 7.586 2.128 1.00 88.56 110 PHE A CA 1
ATOM 879 C C . PHE A 1 110 ? 6.850 8.974 1.599 1.00 88.56 110 PHE A C 1
ATOM 881 O O . PHE A 1 110 ? 7.404 9.409 0.589 1.00 88.56 110 PHE A O 1
ATOM 888 N N . TYR A 1 111 ? 5.952 9.683 2.282 1.00 89.38 111 TYR A N 1
ATOM 889 C CA . TYR A 1 111 ? 5.579 11.038 1.898 1.00 89.38 111 TYR A CA 1
ATOM 890 C C . TYR A 1 111 ? 6.764 12.010 1.996 1.00 89.38 111 TYR A C 1
ATOM 892 O O . TYR A 1 111 ? 7.007 12.787 1.072 1.00 89.38 111 TYR A O 1
ATOM 900 N N . GLU A 1 112 ? 7.540 11.943 3.077 1.00 93.31 112 GLU A N 1
ATOM 901 C CA . GLU A 1 112 ? 8.740 12.767 3.266 1.00 93.31 112 GLU A CA 1
ATOM 902 C C . GLU A 1 112 ? 9.804 12.474 2.200 1.00 93.31 112 GLU A C 1
ATOM 904 O O . GLU A 1 112 ? 10.442 13.389 1.679 1.00 93.31 112 GLU A O 1
ATOM 909 N N . GLN A 1 113 ? 9.936 11.211 1.793 1.00 90.81 113 GLN A N 1
ATOM 910 C CA . GLN A 1 113 ? 10.883 10.783 0.767 1.00 90.81 113 GLN A CA 1
ATOM 911 C C . GLN A 1 113 ? 10.321 10.810 -0.663 1.00 90.81 113 GLN A C 1
ATOM 913 O O . GLN A 1 113 ? 10.997 10.350 -1.586 1.00 90.81 113 GLN A O 1
ATOM 918 N N . ARG A 1 114 ? 9.137 11.396 -0.899 1.00 91.31 114 ARG A N 1
ATOM 919 C CA . ARG A 1 114 ? 8.451 11.403 -2.211 1.00 91.31 114 ARG A CA 1
ATOM 920 C C . ARG A 1 114 ? 9.341 11.810 -3.388 1.00 91.31 114 ARG A C 1
ATOM 922 O O . ARG A 1 114 ? 9.229 11.246 -4.471 1.00 91.31 114 ARG A O 1
ATOM 929 N N . TRP A 1 115 ? 10.247 12.767 -3.181 1.00 91.25 115 TRP A N 1
ATOM 930 C CA . TRP A 1 115 ? 11.160 13.237 -4.226 1.00 91.25 115 TRP A CA 1
ATOM 931 C C . TRP A 1 115 ? 12.277 12.237 -4.529 1.00 91.25 115 TRP A C 1
ATOM 933 O O . TRP A 1 115 ? 12.644 12.046 -5.686 1.00 91.25 115 TRP A O 1
ATOM 943 N N . ASN A 1 116 ? 12.789 11.562 -3.502 1.00 90.06 116 ASN A N 1
ATOM 944 C CA . ASN A 1 116 ? 13.780 10.504 -3.667 1.00 90.06 116 ASN A CA 1
ATOM 945 C C . ASN A 1 116 ? 13.149 9.294 -4.356 1.00 90.06 116 ASN A C 1
ATOM 947 O O . ASN A 1 116 ? 13.748 8.747 -5.271 1.00 90.06 116 ASN A O 1
ATOM 951 N N . ILE A 1 117 ? 11.913 8.936 -3.991 1.00 87.69 117 ILE A N 1
ATOM 952 C CA . ILE A 1 117 ? 11.149 7.868 -4.651 1.00 87.69 117 ILE A CA 1
ATOM 953 C C . ILE A 1 117 ? 10.913 8.212 -6.120 1.00 87.69 117 ILE A C 1
ATOM 955 O O . ILE A 1 117 ? 11.135 7.372 -6.984 1.00 87.69 117 ILE A O 1
ATOM 959 N N . TYR A 1 118 ? 10.530 9.455 -6.423 1.00 87.38 118 TYR A N 1
ATOM 960 C CA . TYR A 1 118 ? 10.375 9.907 -7.805 1.00 87.38 118 TYR A CA 1
ATOM 961 C C . TYR A 1 118 ? 11.677 9.760 -8.608 1.00 87.38 118 TYR A C 1
ATOM 963 O O . TYR A 1 118 ? 11.667 9.220 -9.712 1.00 87.38 118 TYR A O 1
ATOM 971 N N . LYS A 1 119 ? 12.815 10.169 -8.035 1.00 89.50 119 LYS A N 1
ATOM 972 C CA . LYS A 1 119 ? 14.132 9.962 -8.655 1.00 89.50 119 LYS A CA 1
ATOM 973 C C . LYS A 1 119 ? 14.475 8.483 -8.816 1.00 89.50 119 LYS A C 1
ATOM 975 O O . LYS A 1 119 ? 15.015 8.109 -9.850 1.00 89.50 119 LYS A O 1
ATOM 980 N N . LEU A 1 120 ? 14.155 7.654 -7.822 1.00 88.19 120 LEU A N 1
ATOM 981 C CA . LEU A 1 120 ? 14.409 6.213 -7.841 1.00 88.19 120 LEU A CA 1
ATOM 982 C C . LEU A 1 120 ? 13.647 5.544 -8.988 1.00 88.19 120 LEU A C 1
ATOM 984 O O . LEU A 1 120 ? 14.227 4.759 -9.726 1.00 88.19 120 LEU A O 1
ATOM 988 N N . LEU A 1 121 ? 12.376 5.902 -9.180 1.00 84.06 121 LEU A N 1
ATOM 989 C CA . LEU A 1 121 ? 11.553 5.384 -10.278 1.00 84.06 121 LEU A CA 1
ATOM 990 C C . LEU A 1 121 ? 12.040 5.845 -11.658 1.00 84.06 121 LEU A C 1
ATOM 992 O O . LEU A 1 121 ? 11.841 5.141 -12.640 1.00 84.06 121 LEU A O 1
ATOM 996 N N . ARG A 1 122 ? 12.703 7.004 -11.740 1.00 84.50 122 ARG A N 1
ATOM 997 C CA . ARG A 1 122 ? 13.290 7.523 -12.983 1.00 84.50 122 ARG A CA 1
ATOM 998 C C . ARG A 1 122 ? 14.696 6.985 -13.274 1.00 84.50 122 ARG A C 1
ATOM 1000 O O . ARG A 1 122 ? 15.276 7.350 -14.287 1.00 84.50 122 ARG A O 1
ATOM 1007 N N . ASN A 1 123 ? 15.246 6.133 -12.404 1.00 79.81 123 ASN A N 1
ATOM 1008 C CA . ASN A 1 123 ? 16.657 5.727 -12.422 1.00 79.81 123 ASN A CA 1
ATOM 1009 C C . ASN A 1 123 ? 17.644 6.914 -12.303 1.00 79.81 123 ASN A C 1
ATOM 1011 O O . ASN A 1 123 ? 18.811 6.794 -12.657 1.00 79.81 123 ASN A O 1
ATOM 1015 N N . ASP A 1 124 ? 17.192 8.044 -11.747 1.00 78.50 124 ASP A N 1
ATOM 1016 C CA . ASP A 1 124 ? 17.988 9.256 -11.482 1.00 78.50 124 ASP A CA 1
ATOM 1017 C C . ASP A 1 124 ? 18.522 9.281 -10.026 1.00 78.50 124 ASP A C 1
ATOM 1019 O O . ASP A 1 124 ? 19.004 10.307 -9.530 1.00 78.50 124 ASP A O 1
ATOM 1023 N N . TYR A 1 125 ? 18.375 8.177 -9.287 1.00 77.00 125 TYR A N 1
ATOM 1024 C CA . TYR A 1 125 ? 18.787 8.051 -7.888 1.00 77.00 125 TYR A CA 1
ATOM 1025 C C . TYR A 1 125 ? 20.080 7.243 -7.776 1.00 77.00 125 TYR A C 1
ATOM 1027 O O . TYR A 1 125 ? 20.256 6.249 -8.470 1.00 77.00 125 TYR A O 1
ATOM 1035 N N . LYS A 1 126 ? 20.999 7.688 -6.906 1.00 77.31 126 LYS A N 1
ATOM 1036 C CA . LYS A 1 126 ? 22.344 7.092 -6.785 1.00 77.31 126 LYS A CA 1
ATOM 1037 C C . LYS A 1 126 ? 22.311 5.631 -6.333 1.00 77.31 126 LYS A C 1
ATOM 1039 O O . LYS A 1 126 ? 23.178 4.859 -6.727 1.00 77.31 126 LYS A O 1
ATOM 1044 N N . ASP A 1 127 ? 21.318 5.286 -5.521 1.00 83.25 127 ASP A N 1
ATOM 1045 C CA . ASP A 1 127 ? 21.081 3.934 -5.034 1.00 83.25 127 ASP A CA 1
ATOM 1046 C C . ASP A 1 127 ? 19.861 3.322 -5.728 1.00 83.25 127 ASP A C 1
ATOM 1048 O O . ASP A 1 127 ? 18.926 4.018 -6.112 1.00 83.25 127 ASP A O 1
ATOM 1052 N N . ASN A 1 128 ? 19.808 1.993 -5.802 1.00 84.81 128 ASN A N 1
ATOM 1053 C CA . ASN A 1 128 ? 18.645 1.276 -6.344 1.00 84.81 128 ASN A CA 1
ATOM 1054 C C . ASN A 1 128 ? 17.570 0.995 -5.284 1.00 84.81 128 ASN A C 1
ATOM 1056 O O . ASN A 1 128 ? 16.652 0.197 -5.508 1.00 84.81 128 ASN A O 1
ATOM 1060 N N . PHE A 1 129 ? 17.699 1.589 -4.095 1.00 90.44 129 PHE A N 1
ATOM 1061 C CA . PHE A 1 129 ? 16.750 1.389 -3.016 1.00 90.44 129 PHE A CA 1
ATOM 1062 C C . PHE A 1 129 ? 16.591 2.609 -2.118 1.00 90.44 129 PHE A C 1
ATOM 1064 O O . PHE A 1 129 ? 17.448 3.485 -2.041 1.00 90.44 129 PHE A O 1
ATOM 1071 N N . ILE A 1 130 ? 15.473 2.613 -1.404 1.00 91.69 130 ILE A N 1
ATOM 1072 C CA . ILE A 1 130 ? 15.119 3.589 -0.389 1.00 91.69 130 ILE A CA 1
ATOM 1073 C C . ILE A 1 130 ? 14.582 2.835 0.829 1.00 91.69 130 ILE A C 1
ATOM 1075 O O . ILE A 1 130 ? 13.737 1.950 0.682 1.00 91.69 130 ILE A O 1
ATOM 1079 N N . SER A 1 131 ? 15.060 3.176 2.026 1.00 91.25 131 SER A N 1
ATOM 1080 C CA . SER A 1 131 ? 14.524 2.652 3.283 1.00 91.25 131 SER A CA 1
ATOM 1081 C C . SER A 1 131 ? 13.619 3.671 3.976 1.00 91.25 131 SER A C 1
ATOM 1083 O O . SER A 1 131 ? 13.944 4.852 4.115 1.00 91.25 131 SER A O 1
ATOM 1085 N N . VAL A 1 132 ? 12.476 3.177 4.445 1.00 89.12 132 VAL A N 1
ATOM 1086 C CA . VAL A 1 132 ? 11.502 3.898 5.260 1.00 89.12 132 VAL A CA 1
ATOM 1087 C C . VAL A 1 132 ? 11.181 3.033 6.475 1.00 89.12 132 VAL A C 1
ATOM 1089 O O . VAL A 1 132 ? 10.345 2.128 6.420 1.00 89.12 132 VAL A O 1
ATOM 1092 N N . GLY A 1 133 ? 11.901 3.277 7.572 1.00 87.00 133 GLY A N 1
ATOM 1093 C CA . GLY A 1 133 ? 11.842 2.429 8.763 1.00 87.00 133 GLY A CA 1
ATOM 1094 C C . GLY A 1 133 ? 12.153 0.963 8.412 1.00 87.00 133 GLY A C 1
ATOM 1095 O O . GLY A 1 133 ? 13.202 0.698 7.823 1.00 87.00 133 GLY A O 1
ATOM 1096 N N . PRO A 1 134 ? 11.261 0.002 8.723 1.00 85.25 134 PRO A N 1
ATOM 1097 C CA . PRO A 1 134 ? 11.456 -1.411 8.396 1.00 85.25 134 PRO A CA 1
ATOM 1098 C C . PRO A 1 134 ? 11.109 -1.769 6.939 1.00 85.25 134 PRO A C 1
ATOM 1100 O O . PRO A 1 134 ? 11.215 -2.939 6.567 1.00 85.25 134 PRO A O 1
ATOM 1103 N N . LEU A 1 135 ? 10.637 -0.811 6.130 1.00 90.19 135 LEU A N 1
ATOM 1104 C CA . LEU A 1 135 ? 10.286 -1.035 4.730 1.00 90.19 135 LEU A CA 1
ATOM 1105 C C . LEU A 1 135 ? 11.415 -0.615 3.800 1.00 90.19 135 LEU A C 1
ATOM 1107 O O . LEU A 1 135 ? 12.002 0.452 3.955 1.00 90.19 135 LEU A O 1
ATOM 1111 N N . ILE A 1 136 ? 11.668 -1.431 2.785 1.00 91.06 136 ILE A N 1
ATOM 1112 C CA . ILE A 1 136 ? 12.634 -1.138 1.730 1.00 91.06 136 ILE A CA 1
ATOM 1113 C C . ILE A 1 136 ? 11.899 -1.132 0.394 1.00 91.06 136 ILE A C 1
ATOM 1115 O O . ILE A 1 136 ? 11.238 -2.108 0.042 1.00 91.06 136 ILE A O 1
ATOM 1119 N N . VAL A 1 137 ? 12.038 -0.045 -0.359 1.00 90.62 137 VAL A N 1
ATOM 1120 C CA . VAL A 1 137 ? 11.628 0.052 -1.764 1.00 90.62 137 VAL A CA 1
ATOM 1121 C C . VAL A 1 137 ? 12.857 -0.191 -2.612 1.00 90.62 137 VAL A C 1
ATOM 1123 O O . VAL A 1 137 ? 13.856 0.499 -2.442 1.00 90.62 137 VAL A O 1
ATOM 1126 N N . ARG A 1 138 ? 12.796 -1.155 -3.525 1.00 91.00 138 ARG A N 1
ATOM 1127 C CA . ARG A 1 138 ? 13.861 -1.455 -4.484 1.00 91.00 138 ARG A CA 1
ATOM 1128 C C . ARG A 1 138 ? 13.327 -1.343 -5.896 1.00 91.00 138 ARG A C 1
ATOM 1130 O O . ARG A 1 138 ? 12.223 -1.816 -6.162 1.00 91.00 138 ARG A O 1
ATOM 1137 N N . VAL A 1 139 ? 14.132 -0.792 -6.791 1.00 87.50 139 VAL A N 1
ATOM 1138 C CA . VAL A 1 139 ? 13.860 -0.806 -8.228 1.00 87.50 139 VAL A CA 1
ATOM 1139 C C . VAL A 1 139 ? 14.921 -1.656 -8.913 1.00 87.50 139 VAL A C 1
ATOM 1141 O O . VAL A 1 139 ? 16.104 -1.560 -8.596 1.00 87.50 139 VAL A O 1
ATOM 1144 N N . TYR A 1 140 ? 14.492 -2.550 -9.797 1.00 84.69 140 TYR A N 1
ATOM 1145 C CA . TYR A 1 140 ? 15.371 -3.397 -10.599 1.00 84.69 140 TYR A CA 1
ATOM 1146 C C . TYR A 1 140 ? 14.806 -3.520 -12.006 1.00 84.69 140 TYR A C 1
ATOM 1148 O O . TYR A 1 140 ? 13.594 -3.602 -12.186 1.00 84.69 140 TYR A O 1
ATOM 1156 N N . GLN A 1 141 ? 15.688 -3.543 -12.999 1.00 82.12 141 GLN A N 1
ATOM 1157 C CA . GLN A 1 141 ? 15.316 -3.888 -14.363 1.00 82.12 141 GLN A CA 1
ATOM 1158 C C . GLN A 1 141 ? 15.482 -5.390 -14.574 1.00 82.12 141 GLN A C 1
ATOM 1160 O O . GLN A 1 141 ? 16.493 -5.976 -14.184 1.00 82.12 141 GLN A O 1
ATOM 1165 N N . MET A 1 142 ? 14.486 -6.014 -15.192 1.00 78.81 142 MET A N 1
ATOM 1166 C CA . MET A 1 142 ? 14.537 -7.409 -15.607 1.00 78.81 142 MET A CA 1
ATOM 1167 C C . MET A 1 142 ? 13.892 -7.528 -16.983 1.00 78.81 142 MET A C 1
ATOM 1169 O O . MET A 1 142 ? 12.697 -7.286 -17.110 1.00 78.81 142 MET A O 1
ATOM 1173 N N . ASN A 1 143 ? 14.672 -7.912 -17.996 1.00 78.75 143 ASN A N 1
ATOM 1174 C CA . ASN A 1 143 ? 14.203 -8.080 -19.378 1.00 78.75 143 ASN A CA 1
ATOM 1175 C C . ASN A 1 143 ? 13.432 -6.848 -19.897 1.00 78.75 143 ASN A C 1
ATOM 1177 O O . ASN A 1 143 ? 12.280 -6.973 -20.302 1.00 78.75 143 ASN A O 1
ATOM 1181 N N . ASP A 1 144 ? 14.037 -5.659 -19.794 1.00 76.00 144 ASP A N 1
ATOM 1182 C CA . ASP A 1 144 ? 13.454 -4.357 -20.178 1.00 76.00 144 ASP A CA 1
ATOM 1183 C C . ASP A 1 144 ? 12.198 -3.926 -19.398 1.00 76.00 144 ASP A C 1
ATOM 1185 O O . ASP A 1 144 ? 11.578 -2.907 -19.700 1.00 76.00 144 ASP A O 1
ATOM 1189 N N . VAL A 1 145 ? 11.845 -4.658 -18.340 1.00 77.75 145 VAL A N 1
ATOM 1190 C CA . VAL A 1 145 ? 10.742 -4.320 -17.442 1.00 77.75 145 VAL A CA 1
ATOM 1191 C C . VAL A 1 145 ? 11.291 -3.741 -16.144 1.00 77.75 145 VAL A C 1
ATOM 1193 O O . VAL A 1 145 ? 12.119 -4.360 -15.470 1.00 77.75 145 VAL A O 1
ATOM 1196 N N . THR A 1 146 ? 10.787 -2.571 -15.750 1.00 81.81 146 THR A N 1
ATOM 1197 C CA . THR A 1 146 ? 11.064 -1.989 -14.434 1.00 81.81 146 THR A CA 1
ATOM 1198 C C . THR A 1 146 ? 10.193 -2.666 -13.379 1.00 81.81 146 THR A C 1
ATOM 1200 O O . THR A 1 146 ? 8.965 -2.694 -13.465 1.00 81.81 146 THR A O 1
ATOM 1203 N N . LEU A 1 147 ? 10.833 -3.222 -12.356 1.00 84.88 147 LEU A N 1
ATOM 1204 C CA . LEU A 1 147 ? 10.186 -3.883 -11.235 1.00 84.88 147 LEU A CA 1
ATOM 1205 C C . LEU A 1 147 ? 10.405 -3.067 -9.964 1.00 84.88 147 LEU A C 1
ATOM 1207 O O . LEU A 1 147 ? 11.537 -2.823 -9.552 1.00 84.88 147 LEU A O 1
ATOM 1211 N N . VAL A 1 148 ? 9.310 -2.689 -9.310 1.00 87.44 148 VAL A N 1
ATOM 1212 C CA . VAL A 1 148 ? 9.322 -1.968 -8.032 1.00 87.44 148 VAL A CA 1
ATOM 1213 C C . VAL A 1 148 ? 8.940 -2.940 -6.931 1.00 87.44 148 VAL A C 1
ATOM 1215 O O . VAL A 1 148 ? 7.829 -3.454 -6.917 1.00 87.44 148 VAL A O 1
ATOM 1218 N N . ARG A 1 149 ? 9.826 -3.223 -5.984 1.00 88.88 149 ARG A N 1
ATOM 1219 C CA . ARG A 1 149 ? 9.558 -4.166 -4.893 1.00 88.88 149 ARG A CA 1
ATOM 1220 C C . ARG A 1 149 ? 9.595 -3.477 -3.549 1.00 88.88 149 ARG A C 1
ATOM 1222 O O . ARG A 1 149 ? 10.587 -2.849 -3.204 1.00 88.88 149 ARG A O 1
ATOM 1229 N N . LEU A 1 150 ? 8.516 -3.645 -2.795 1.00 89.06 150 LEU A N 1
ATOM 1230 C CA . LEU A 1 150 ? 8.425 -3.259 -1.399 1.00 89.06 150 LEU A CA 1
ATOM 1231 C C . LEU A 1 150 ? 8.635 -4.488 -0.528 1.00 89.06 150 LEU A C 1
ATOM 1233 O O . LEU A 1 150 ? 7.976 -5.513 -0.708 1.00 89.06 150 LEU A O 1
ATOM 1237 N N . GLU A 1 151 ? 9.560 -4.381 0.412 1.00 87.56 151 GLU A N 1
ATOM 1238 C CA . GLU A 1 151 ? 9.945 -5.459 1.312 1.00 87.56 151 GLU A CA 1
ATOM 1239 C C . GLU A 1 151 ? 9.820 -5.004 2.760 1.00 87.56 151 GLU A C 1
ATOM 1241 O O . GLU A 1 151 ? 10.290 -3.932 3.124 1.00 87.56 151 GLU A O 1
ATOM 1246 N N . SER A 1 152 ? 9.221 -5.857 3.581 1.00 84.94 152 SER A N 1
ATOM 1247 C CA . SER A 1 152 ? 9.336 -5.861 5.035 1.00 84.94 152 SER A CA 1
ATOM 1248 C C . SER A 1 152 ? 9.973 -7.185 5.472 1.00 84.94 152 SER A C 1
ATOM 1250 O O . SER A 1 152 ? 10.204 -8.066 4.640 1.00 84.94 152 SER A O 1
ATOM 1252 N N . LEU A 1 153 ? 10.205 -7.364 6.775 1.00 77.25 153 LEU A N 1
ATOM 1253 C CA . LEU A 1 153 ? 10.809 -8.576 7.349 1.00 77.25 153 LEU A CA 1
ATOM 1254 C C . LEU A 1 153 ? 10.132 -9.871 6.863 1.00 77.25 153 LEU A C 1
ATOM 1256 O O . LEU A 1 153 ? 10.821 -10.831 6.535 1.00 77.25 153 LEU A O 1
ATOM 1260 N N . ASN A 1 154 ? 8.798 -9.866 6.748 1.00 77.38 154 ASN A N 1
ATOM 1261 C CA . ASN A 1 154 ? 8.011 -11.074 6.464 1.00 77.38 154 ASN A CA 1
ATOM 1262 C C . ASN A 1 154 ? 7.179 -11.007 5.174 1.00 77.38 154 ASN A C 1
ATOM 1264 O O . ASN A 1 154 ? 6.566 -11.999 4.788 1.00 77.38 154 ASN A O 1
ATOM 1268 N N . VAL A 1 155 ? 7.110 -9.849 4.512 1.00 79.19 155 VAL A N 1
ATOM 1269 C CA . VAL A 1 155 ? 6.208 -9.629 3.371 1.00 79.19 155 VAL A CA 1
ATOM 1270 C C . VAL A 1 155 ? 6.946 -8.904 2.260 1.00 79.19 155 VAL A C 1
ATOM 1272 O O . VAL A 1 155 ? 7.687 -7.956 2.508 1.00 79.19 155 VAL A O 1
ATOM 1275 N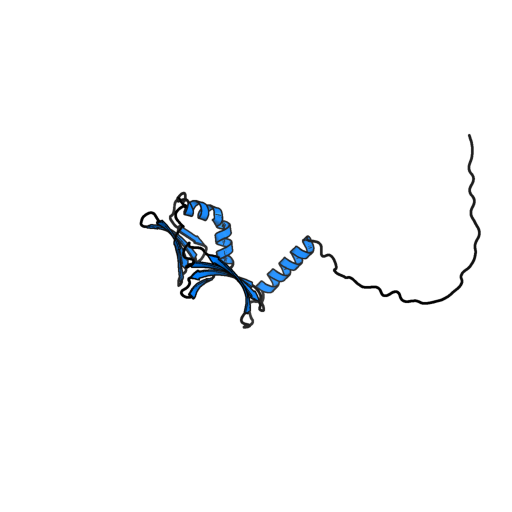 N . ARG A 1 156 ? 6.742 -9.354 1.020 1.00 86.38 156 ARG A N 1
ATOM 1276 C CA . ARG A 1 156 ? 7.360 -8.778 -0.175 1.00 86.38 156 ARG A CA 1
ATOM 1277 C C . ARG A 1 156 ? 6.310 -8.617 -1.260 1.00 86.38 156 ARG A C 1
ATOM 1279 O O . ARG A 1 156 ? 5.658 -9.585 -1.635 1.00 86.38 156 ARG A O 1
ATOM 1286 N N . VAL A 1 157 ? 6.183 -7.408 -1.788 1.00 85.50 157 VAL A N 1
ATOM 1287 C CA . VAL A 1 157 ? 5.267 -7.084 -2.881 1.00 85.50 157 VAL A CA 1
ATOM 1288 C C . VAL A 1 157 ? 6.0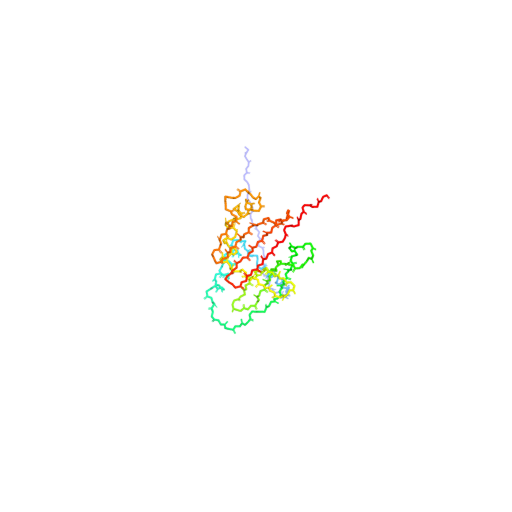76 -6.478 -4.016 1.00 85.50 157 VAL A C 1
ATOM 1290 O O . VAL A 1 157 ? 6.586 -5.372 -3.905 1.00 85.50 157 VAL A O 1
ATOM 1293 N N . THR A 1 158 ? 6.201 -7.204 -5.122 1.00 85.94 158 THR A N 1
ATOM 1294 C CA . THR A 1 158 ? 6.747 -6.665 -6.379 1.00 85.94 158 THR A CA 1
ATOM 1295 C C . THR A 1 158 ? 5.638 -5.994 -7.180 1.00 85.94 158 THR A C 1
ATOM 1297 O O . THR A 1 158 ? 4.525 -6.479 -7.170 1.00 85.94 158 THR A O 1
ATOM 1300 N N . MET A 1 159 ? 5.902 -4.959 -7.947 1.00 84.56 159 MET A N 1
ATOM 1301 C CA . MET A 1 159 ? 5.003 -4.363 -8.928 1.00 84.56 159 MET A CA 1
ATOM 1302 C C . MET A 1 159 ? 5.777 -4.270 -10.235 1.00 84.56 159 MET A C 1
ATOM 1304 O O . MET A 1 159 ? 6.989 -4.072 -10.218 1.00 84.56 159 MET A O 1
ATOM 1308 N N . ILE A 1 160 ? 5.082 -4.485 -11.343 1.00 73.38 160 ILE A N 1
ATOM 1309 C CA . ILE A 1 160 ? 5.637 -4.292 -12.677 1.00 73.38 160 ILE A CA 1
ATOM 1310 C C . ILE A 1 160 ? 5.208 -2.899 -13.106 1.00 73.38 160 ILE A C 1
ATOM 1312 O O . ILE A 1 160 ? 4.007 -2.622 -13.073 1.00 73.38 160 ILE A O 1
ATOM 1316 N N . ASP A 1 161 ? 6.162 -2.047 -13.469 1.00 63.19 161 ASP A N 1
ATOM 1317 C CA . ASP A 1 161 ? 5.845 -0.818 -14.183 1.00 63.19 161 ASP A CA 1
ATOM 1318 C C . ASP A 1 161 ? 5.215 -1.226 -15.522 1.00 63.19 161 ASP A C 1
ATOM 1320 O O . ASP A 1 161 ? 5.854 -1.966 -16.283 1.00 63.19 161 ASP A O 1
ATOM 1324 N N . PRO A 1 162 ? 3.945 -0.882 -15.797 1.00 52.94 162 PRO A N 1
ATOM 1325 C CA . PRO A 1 162 ? 3.409 -1.106 -17.123 1.00 52.94 162 PRO A CA 1
ATOM 1326 C C . PRO A 1 162 ? 4.293 -0.333 -18.098 1.00 52.94 162 PRO A C 1
ATOM 1328 O O . PRO A 1 162 ? 4.411 0.885 -17.985 1.00 52.94 162 PRO A O 1
ATOM 1331 N N . ALA A 1 163 ? 4.923 -1.049 -19.035 1.00 49.97 163 ALA A N 1
ATOM 1332 C CA . ALA A 1 163 ? 5.630 -0.422 -20.143 1.00 49.97 163 ALA A CA 1
ATOM 1333 C C . ALA A 1 163 ? 4.756 0.710 -20.714 1.00 49.97 163 ALA A C 1
ATOM 1335 O O . ALA A 1 163 ? 3.530 0.536 -20.777 1.00 49.97 163 ALA A O 1
ATOM 1336 N N . PRO A 1 164 ? 5.343 1.863 -21.089 1.00 45.50 164 PRO A N 1
ATOM 1337 C CA . PRO A 1 164 ? 4.567 2.939 -21.678 1.00 45.50 164 PRO A CA 1
ATOM 1338 C C . PRO A 1 164 ? 3.780 2.353 -22.847 1.00 45.50 164 PRO A C 1
ATOM 1340 O O . PRO A 1 164 ? 4.344 1.644 -23.681 1.00 45.50 164 PRO A O 1
ATOM 1343 N N . TYR A 1 165 ? 2.467 2.579 -22.846 1.00 47.78 165 TYR A N 1
ATOM 1344 C CA . TYR A 1 165 ? 1.633 2.252 -23.993 1.00 47.78 165 TYR A CA 1
ATOM 1345 C C . TYR A 1 165 ? 2.301 2.876 -25.225 1.00 47.78 165 TYR A C 1
ATOM 1347 O O . TYR A 1 165 ? 2.529 4.08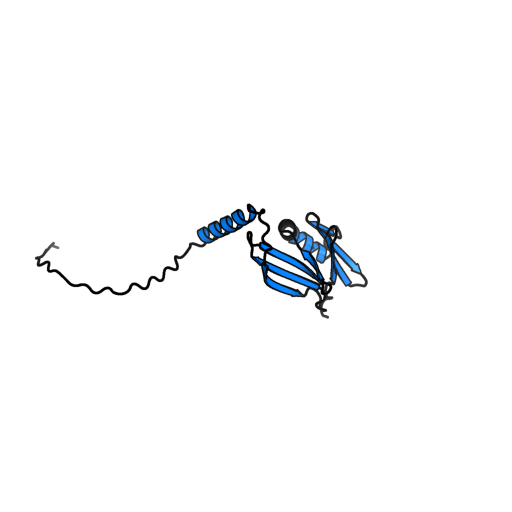7 -25.240 1.00 47.78 165 TYR A O 1
ATOM 1355 N N . VAL A 1 166 ? 2.700 2.019 -26.170 1.00 39.47 166 VAL A N 1
ATOM 1356 C CA . VAL A 1 166 ? 3.246 2.404 -27.480 1.00 39.47 166 VAL A CA 1
ATOM 1357 C C . VAL A 1 166 ? 2.190 3.178 -28.254 1.00 39.47 166 VAL A C 1
ATOM 1359 O O . VAL A 1 166 ? 1.016 2.739 -28.217 1.00 39.47 166 VAL A O 1
#

Radius of gyration: 31.38 Å; chains: 1; bounding box: 76×97×55 Å

Organism: NCBI:txid144034

Secondary structure (DSSP, 8-state):
---------------------------------HHHHHHHHHHHHHHHHH--------EEEEEEEEE-STTS-EEEEEEEEESSS-EEEEEEEETTS-EEEEPHHHHHHHHHTHHHHHHHHTT-SSSSEEEETTEEEEEEEETTEEEEEEE-SS-EEEEEPP----

Foldseek 3Di:
DDDDDDDDDDDDDDDDDDDDDDDPPDPPPPDDPPVNVVVVVVVLVVVLVVQPDDPDFFAWPDKDWDQQAPVSQKTWIWTWTVDSRTDIWTWIDGPVGAIDIADPQQVVQCVVCVVQVVCLQVVNHPDQWDDRPQWIWGWDDDPNWIWIWIDGPPGIDIGTDPDPDD

Sequence (166 aa):
MSKIYAISPPSNDLHDKKDTPLLHHSNNTQYIPPKEAAHLLCNIIYFNFHSISVERRAVRLLSRRYTLTVTGYKFLEIGINVGPPSYVEIALGDHRGQKLILSLEAWKGFYEQRWNIYKLLRNDYKDNFISVGPLIVRVYQMNDVTLVRLESLNVRVTMIDPAPYV

pLDDT: mean 70.99, std 20.87, range [30.66, 94.25]